Protein AF-A0AA43JNZ7-F1 (afdb_monomer_lite)

Radius of gyration: 17.38 Å; chains: 1; bounding box: 39×37×45 Å

Foldseek 3Di:
DDDLVLQLLLLLLVLLLVCLVPVPAEDCDLDPVVCVNHHHSCSVCSHPPRDDDDFQDFDPDPQGFGNHDDDPVCVVPDDSRPHHPVCVVVVVVVDDPDDDDDDDDSVVSNVSSVVSVHDSPQDQDSRRDRD

Structure (mmCIF, N/CA/C/O backbone):
data_AF-A0AA43JNZ7-F1
#
_entry.id   AF-A0AA43JNZ7-F1
#
loop_
_atom_site.group_PDB
_atom_site.id
_atom_site.type_symbol
_atom_site.label_atom_id
_atom_site.label_alt_id
_atom_site.label_comp_id
_atom_site.label_asym_id
_atom_site.label_entity_id
_atom_site.label_seq_id
_atom_site.pdbx_PDB_ins_code
_atom_site.Cartn_x
_atom_site.Cartn_y
_atom_site.Cartn_z
_atom_site.occupancy
_atom_site.B_iso_or_equiv
_atom_site.auth_seq_id
_atom_site.auth_comp_id
_atom_site.auth_asym_id
_atom_site.auth_atom_id
_atom_site.pdbx_PDB_model_num
ATOM 1 N N . ASP A 1 1 ? 0.856 24.163 1.102 1.00 68.31 1 ASP A N 1
ATOM 2 C CA . ASP A 1 1 ? 1.199 22.883 1.750 1.00 68.31 1 ASP A CA 1
ATOM 3 C C . ASP A 1 1 ? 0.027 22.392 2.571 1.00 68.31 1 ASP A C 1
ATOM 5 O O . ASP A 1 1 ? -0.574 23.195 3.273 1.00 68.31 1 ASP A O 1
ATOM 9 N N . VAL A 1 2 ? -0.331 21.114 2.432 1.00 72.69 2 VAL A N 1
ATOM 10 C CA . VAL A 1 2 ? -1.389 20.481 3.234 1.00 72.69 2 VAL A CA 1
ATOM 11 C C . VAL A 1 2 ? -0.766 20.012 4.557 1.00 72.69 2 VAL A C 1
ATOM 13 O O . VAL A 1 2 ? 0.246 19.307 4.514 1.00 72.69 2 VAL A O 1
ATOM 16 N N . PRO A 1 3 ? -1.306 20.390 5.728 1.00 83.06 3 PRO A N 1
ATOM 17 C CA . PRO A 1 3 ? -0.819 19.915 7.020 1.00 83.06 3 PRO A CA 1
ATOM 18 C C . PRO A 1 3 ? -0.860 18.387 7.142 1.00 83.06 3 PRO A C 1
ATOM 20 O O . PRO A 1 3 ? -1.819 17.741 6.727 1.00 83.06 3 PRO A O 1
ATOM 23 N N . TRP A 1 4 ? 0.137 17.796 7.809 1.00 82.38 4 TRP A 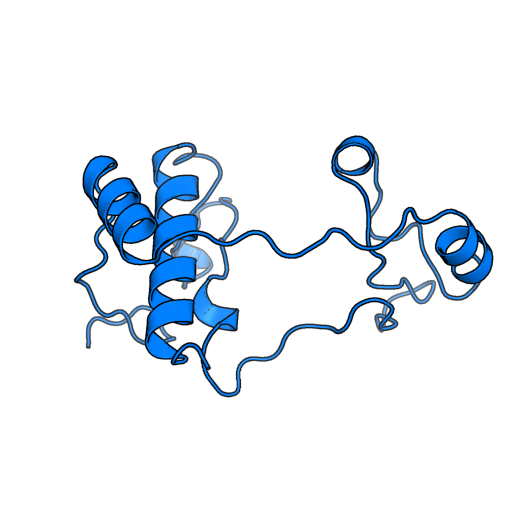N 1
ATOM 24 C CA . TRP A 1 4 ? 0.185 16.349 8.081 1.00 82.38 4 TRP A CA 1
ATOM 25 C C . TRP A 1 4 ? -1.074 15.807 8.767 1.00 82.38 4 TRP A C 1
ATOM 27 O O . TRP A 1 4 ? -1.450 14.659 8.554 1.00 82.38 4 TRP A O 1
ATOM 37 N N . GLN A 1 5 ? -1.720 16.632 9.590 1.00 78.94 5 GLN A N 1
ATOM 38 C CA . GLN A 1 5 ? -2.962 16.283 10.276 1.00 78.94 5 GLN A CA 1
ATOM 39 C C . GLN A 1 5 ? -4.100 16.027 9.283 1.00 78.94 5 GLN A C 1
ATOM 41 O O . GLN A 1 5 ? -4.786 15.020 9.409 1.00 78.94 5 GLN A O 1
ATOM 46 N N . GLU A 1 6 ? -4.250 16.875 8.264 1.00 79.38 6 GLU A N 1
ATOM 47 C CA . GLU A 1 6 ? -5.281 16.710 7.233 1.00 79.38 6 GLU A CA 1
ATOM 48 C C . GLU A 1 6 ? -5.035 15.447 6.397 1.00 79.38 6 GLU A C 1
ATOM 50 O O . GLU A 1 6 ? -5.966 14.692 6.121 1.00 79.38 6 GLU A O 1
ATOM 55 N N . VAL A 1 7 ? -3.772 15.150 6.064 1.00 83.69 7 VAL A N 1
ATOM 56 C CA . VAL A 1 7 ? -3.410 13.921 5.335 1.00 83.69 7 VAL A CA 1
ATOM 57 C C . VAL A 1 7 ? -3.703 12.670 6.171 1.00 83.69 7 VAL A C 1
ATOM 59 O O . VAL A 1 7 ? -4.246 11.694 5.653 1.00 83.69 7 VAL A O 1
ATOM 62 N N . ALA A 1 8 ? -3.374 12.690 7.465 1.00 81.62 8 ALA A N 1
ATOM 63 C CA . ALA A 1 8 ? -3.637 11.570 8.365 1.00 81.62 8 ALA A CA 1
ATOM 64 C C . ALA A 1 8 ? -5.144 11.308 8.531 1.00 81.62 8 ALA A C 1
ATOM 66 O O . ALA A 1 8 ? -5.569 10.157 8.429 1.00 81.62 8 ALA A O 1
ATOM 67 N N . ILE A 1 9 ? -5.949 12.364 8.708 1.00 78.62 9 ILE A N 1
ATOM 68 C CA . ILE A 1 9 ? -7.413 12.259 8.810 1.00 78.62 9 ILE A CA 1
ATOM 69 C C . ILE A 1 9 ? -8.009 11.712 7.509 1.00 78.62 9 ILE A C 1
ATOM 71 O O . ILE A 1 9 ? -8.829 10.791 7.546 1.00 78.62 9 ILE A O 1
ATOM 75 N N . ALA A 1 10 ? -7.566 12.211 6.352 1.00 81.88 10 ALA A N 1
ATOM 76 C CA . ALA A 1 10 ? -8.025 11.711 5.059 1.00 81.88 10 ALA A CA 1
ATOM 77 C C . ALA A 1 10 ? -7.688 10.220 4.875 1.00 81.88 10 ALA A C 1
ATOM 79 O O . ALA A 1 10 ? -8.548 9.430 4.484 1.00 81.88 10 ALA A O 1
ATOM 80 N N . ALA A 1 11 ? -6.466 9.802 5.216 1.00 86.44 11 ALA A N 1
ATOM 81 C CA . ALA A 1 11 ? -6.055 8.403 5.131 1.00 86.44 11 ALA A CA 1
ATOM 82 C C . ALA A 1 11 ? -6.861 7.489 6.069 1.00 86.44 11 ALA A C 1
ATOM 84 O O . ALA A 1 11 ? -7.269 6.399 5.661 1.00 86.44 11 ALA A O 1
ATOM 85 N N . GLN A 1 12 ? -7.118 7.930 7.305 1.00 83.75 12 GLN A N 1
ATOM 86 C CA . GLN A 1 12 ? -7.949 7.200 8.264 1.00 83.75 12 GLN A CA 1
ATOM 87 C C . GLN A 1 12 ? -9.402 7.089 7.775 1.00 83.75 12 GLN A C 1
ATOM 89 O O . GLN A 1 12 ? -9.995 6.014 7.861 1.00 83.75 12 GLN A O 1
ATOM 94 N N . SER A 1 13 ? -9.941 8.160 7.184 1.00 84.00 13 SER A N 1
ATOM 95 C CA . SER A 1 13 ? -11.287 8.196 6.596 1.00 84.00 13 SER A CA 1
ATOM 96 C C . SER A 1 13 ? -11.436 7.205 5.443 1.00 84.00 13 SER A C 1
ATOM 98 O O . SER A 1 13 ? -12.370 6.403 5.430 1.00 84.00 13 SER A O 1
ATOM 100 N N . ILE A 1 14 ? -10.472 7.188 4.516 1.00 86.62 14 ILE A N 1
ATOM 101 C CA . ILE A 1 14 ? -10.437 6.230 3.402 1.00 86.62 14 ILE A CA 1
ATOM 102 C C . ILE A 1 14 ? -10.343 4.794 3.929 1.00 86.62 14 ILE A C 1
ATOM 104 O O . ILE A 1 14 ? -11.069 3.917 3.463 1.00 86.62 14 ILE A O 1
ATOM 108 N N . ALA A 1 15 ? -9.488 4.538 4.922 1.00 88.62 15 ALA A N 1
ATOM 109 C CA . ALA A 1 15 ? -9.362 3.209 5.509 1.00 88.62 15 ALA A CA 1
ATOM 110 C C . ALA A 1 15 ? -10.664 2.744 6.171 1.00 88.62 15 ALA A C 1
ATOM 112 O O . ALA A 1 15 ? -11.081 1.605 5.966 1.00 88.62 15 ALA A O 1
ATOM 113 N N . GLY A 1 16 ? -11.337 3.628 6.908 1.00 85.50 16 GLY A N 1
ATOM 114 C CA . GLY A 1 16 ? -12.643 3.341 7.483 1.00 85.50 16 GLY A CA 1
ATOM 115 C C . GLY A 1 16 ? -13.698 3.029 6.422 1.00 85.50 16 GLY A C 1
ATOM 116 O O . GLY A 1 16 ? -14.410 2.037 6.556 1.00 85.50 16 GLY A O 1
ATOM 117 N N . LEU A 1 17 ? -13.761 3.813 5.342 1.00 86.94 17 LEU A N 1
ATOM 118 C CA . LEU A 1 17 ? -14.671 3.573 4.215 1.00 86.94 17 LEU A CA 1
ATOM 119 C C . LEU A 1 17 ? -14.458 2.190 3.588 1.00 86.94 17 LEU A C 1
ATOM 121 O O . LEU A 1 17 ? -15.422 1.465 3.341 1.00 86.94 17 LEU A O 1
ATOM 125 N N . VAL A 1 18 ? -13.198 1.791 3.386 1.00 90.25 18 VAL A N 1
ATOM 126 C CA . VAL A 1 18 ? -12.851 0.456 2.874 1.00 90.25 18 VAL A CA 1
ATOM 127 C C . VAL A 1 18 ? -13.346 -0.644 3.816 1.00 90.25 18 VAL A C 1
ATOM 129 O O . VAL A 1 18 ? -13.892 -1.642 3.342 1.00 90.25 18 VAL A O 1
ATOM 132 N N . VAL A 1 19 ? -13.192 -0.463 5.133 1.00 89.88 19 VAL A N 1
ATOM 133 C CA . VAL A 1 19 ? -13.651 -1.424 6.151 1.00 89.88 19 VAL A CA 1
ATOM 134 C C . VAL A 1 19 ? -15.171 -1.493 6.224 1.00 89.88 19 VAL A C 1
ATOM 136 O O . VAL A 1 19 ? -15.710 -2.593 6.271 1.00 89.88 19 VAL A O 1
ATOM 139 N N . ALA A 1 20 ? -15.868 -0.358 6.190 1.00 86.38 20 ALA A N 1
ATOM 140 C CA . ALA A 1 20 ? -17.328 -0.325 6.220 1.00 86.38 20 ALA A CA 1
ATOM 141 C C . ALA A 1 20 ? -17.937 -1.010 4.986 1.00 86.38 20 ALA A C 1
ATOM 143 O O . ALA A 1 20 ? -18.914 -1.745 5.105 1.00 86.38 20 ALA A O 1
ATOM 144 N N . ALA A 1 21 ? -17.323 -0.827 3.814 1.00 89.38 21 ALA A N 1
ATOM 145 C CA . ALA A 1 21 ? -17.744 -1.493 2.584 1.00 89.38 21 ALA A CA 1
ATOM 146 C C . ALA A 1 21 ? -17.364 -2.987 2.536 1.00 89.38 21 ALA A C 1
ATOM 148 O O . ALA A 1 21 ? -17.997 -3.748 1.809 1.00 89.38 21 ALA A O 1
ATOM 149 N N . ASN A 1 22 ? -16.336 -3.418 3.280 1.00 93.31 22 ASN A N 1
ATOM 150 C CA . ASN A 1 22 ? -15.786 -4.779 3.217 1.00 93.31 22 ASN A CA 1
ATOM 151 C C . ASN A 1 22 ? -15.408 -5.336 4.612 1.00 93.31 22 ASN A C 1
ATOM 153 O O . ASN A 1 22 ? -14.244 -5.696 4.834 1.00 93.31 22 ASN A O 1
ATOM 157 N N . PRO A 1 23 ? -16.353 -5.440 5.566 1.00 90.44 23 PRO A N 1
ATOM 158 C CA . PRO A 1 23 ? -16.044 -5.716 6.977 1.00 90.44 23 PRO A CA 1
ATOM 159 C C . PRO A 1 23 ? -15.441 -7.107 7.235 1.00 90.44 23 PRO A C 1
ATOM 161 O O . PRO A 1 23 ? -14.707 -7.294 8.214 1.00 90.44 23 PRO A O 1
ATOM 164 N N . ASP A 1 24 ? -15.712 -8.063 6.341 1.00 95.56 24 ASP A N 1
ATOM 165 C CA . ASP A 1 24 ? -15.192 -9.434 6.394 1.00 95.56 24 ASP A CA 1
ATOM 166 C C . ASP A 1 24 ? -13.807 -9.583 5.743 1.00 95.56 24 ASP A C 1
ATOM 168 O O . ASP A 1 24 ? -13.123 -10.580 5.972 1.00 95.56 24 ASP A O 1
ATOM 172 N N . LEU A 1 25 ? -13.362 -8.591 4.960 1.00 96.94 25 LEU A N 1
ATOM 173 C CA . LEU A 1 25 ? -12.086 -8.626 4.233 1.00 96.94 25 LEU A CA 1
ATOM 174 C C . LEU A 1 25 ? -11.053 -7.653 4.800 1.00 96.94 25 LEU A C 1
ATOM 176 O O . LEU A 1 25 ? -9.860 -7.959 4.779 1.00 96.94 25 LEU A O 1
ATOM 180 N N . ALA A 1 26 ? -11.483 -6.502 5.318 1.00 95.19 26 ALA A N 1
ATOM 181 C CA . ALA A 1 26 ? -10.609 -5.412 5.734 1.00 95.19 26 ALA A CA 1
ATOM 182 C C . ALA A 1 26 ? -10.811 -5.018 7.205 1.00 95.19 26 ALA A C 1
ATOM 184 O O . ALA A 1 26 ? -11.854 -5.251 7.812 1.00 95.19 26 ALA A O 1
ATOM 185 N N . THR A 1 27 ? -9.787 -4.413 7.805 1.00 91.88 27 THR A N 1
ATOM 186 C CA . THR A 1 27 ? -9.844 -3.892 9.174 1.00 91.88 27 THR A CA 1
ATOM 187 C C . THR A 1 27 ? -8.870 -2.733 9.394 1.00 91.88 27 THR A C 1
ATOM 189 O O . THR A 1 27 ? -7.820 -2.663 8.757 1.00 91.88 27 THR A O 1
ATOM 192 N N . THR A 1 28 ? -9.188 -1.850 10.340 1.00 88.81 28 THR A N 1
ATOM 193 C CA . THR A 1 28 ? -8.271 -0.845 10.905 1.00 88.81 28 THR A CA 1
ATOM 194 C C . THR A 1 28 ? -7.642 -1.307 12.229 1.00 88.81 28 THR A C 1
ATOM 196 O O . THR A 1 28 ? -6.884 -0.561 12.842 1.00 88.81 28 THR A O 1
ATOM 199 N N . GLU A 1 29 ? -7.895 -2.552 12.659 1.00 87.38 29 GLU A N 1
ATOM 200 C CA . GLU A 1 29 ? -7.332 -3.131 13.883 1.00 87.38 29 GLU A CA 1
ATOM 201 C C . GLU A 1 29 ? -5.802 -3.226 13.822 1.00 87.38 29 GLU A C 1
ATOM 203 O O . GLU A 1 29 ? -5.213 -4.054 13.107 1.00 87.38 29 GLU A O 1
ATOM 208 N N . PHE A 1 30 ? -5.143 -2.416 14.650 1.00 83.75 30 PHE A N 1
ATOM 209 C CA . PHE A 1 30 ? -3.689 -2.385 14.724 1.00 83.75 30 PHE A CA 1
ATOM 210 C C . PHE A 1 30 ? -3.111 -3.727 15.196 1.00 83.75 30 PHE A C 1
ATOM 212 O O . PHE A 1 30 ? -2.142 -4.234 14.623 1.00 83.75 30 PHE A O 1
ATOM 219 N N . LEU A 1 31 ? -3.714 -4.360 16.206 1.00 84.31 31 LEU A N 1
ATOM 220 C CA . LEU A 1 31 ? -3.200 -5.605 16.774 1.00 84.31 31 LEU A CA 1
ATOM 221 C C . LEU A 1 31 ? -3.482 -6.795 15.852 1.00 84.31 31 LEU A C 1
ATOM 223 O O . LEU A 1 31 ? -4.631 -7.178 15.652 1.00 84.31 31 LEU A O 1
ATOM 227 N N . LYS A 1 32 ? -2.426 -7.469 15.367 1.00 89.69 32 LYS A N 1
ATOM 228 C CA . LYS A 1 32 ? -2.543 -8.634 14.464 1.00 89.69 32 LYS A CA 1
ATOM 229 C C . LYS A 1 32 ? -3.504 -9.713 14.985 1.00 89.69 32 LYS A C 1
ATOM 231 O O . LYS A 1 32 ? -4.259 -10.272 14.195 1.00 89.69 32 LYS A O 1
ATOM 236 N N . LYS A 1 33 ? -3.523 -9.961 16.303 1.00 92.62 33 LYS A N 1
ATOM 237 C CA . LYS A 1 33 ? -4.435 -10.926 16.949 1.00 92.62 33 LYS A CA 1
ATOM 238 C C . LYS A 1 33 ? -5.924 -10.581 16.777 1.00 92.62 33 LYS A C 1
ATOM 240 O O . LYS A 1 33 ? -6.742 -11.488 16.701 1.00 92.62 33 LYS A O 1
ATOM 245 N N . ASN A 1 34 ? -6.268 -9.297 16.658 1.00 88.62 34 ASN A N 1
ATOM 246 C CA . ASN A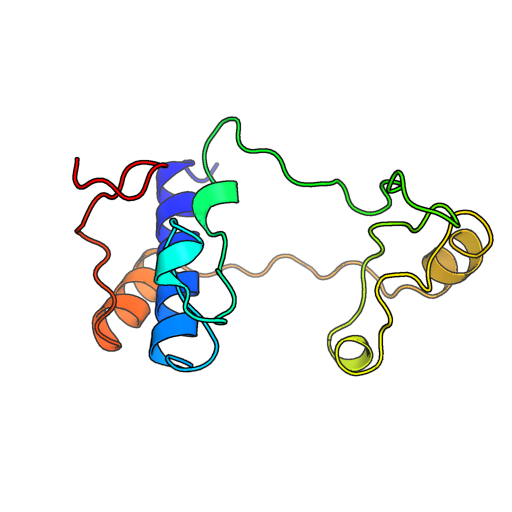 1 34 ? -7.647 -8.823 16.509 1.00 88.62 34 ASN A CA 1
ATOM 247 C C . ASN A 1 34 ? -8.107 -8.786 15.043 1.00 88.62 34 ASN A C 1
ATOM 249 O O . ASN A 1 34 ? -9.300 -8.667 14.769 1.00 88.62 34 ASN A O 1
ATOM 253 N N . ARG A 1 35 ? -7.181 -8.920 14.083 1.00 93.25 35 ARG A N 1
ATOM 254 C CA . ARG A 1 35 ? -7.503 -8.838 12.650 1.00 93.25 35 ARG A CA 1
ATOM 255 C C . ARG A 1 35 ? -8.305 -10.038 12.157 1.00 93.25 35 ARG A C 1
ATOM 257 O O . ARG A 1 35 ? -9.083 -9.888 11.223 1.00 93.25 35 ARG A O 1
ATOM 264 N N . LYS A 1 36 ? -8.140 -11.206 12.795 1.00 94.38 36 LYS A N 1
ATOM 265 C CA . LYS A 1 36 ? -8.881 -12.446 12.487 1.00 94.38 36 LYS A CA 1
ATOM 266 C C 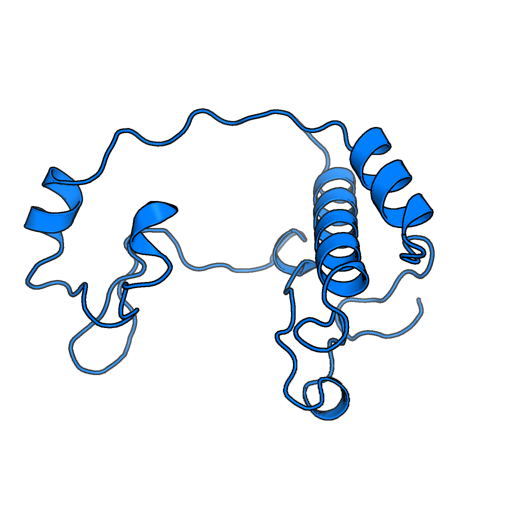. LYS A 1 36 ? -8.833 -12.828 10.995 1.00 94.38 36 LYS A C 1
ATOM 268 O O . LYS A 1 36 ? -9.837 -13.212 10.418 1.00 94.38 36 LYS A O 1
ATOM 273 N N . GLY A 1 37 ? -7.664 -12.684 10.367 1.00 95.56 37 GLY A N 1
ATOM 274 C CA . GLY A 1 37 ? -7.458 -13.000 8.945 1.00 95.56 37 GLY A CA 1
ATOM 275 C C . GLY A 1 37 ? -7.765 -11.861 7.966 1.00 95.56 37 GLY A C 1
ATOM 276 O O . GLY A 1 37 ? -7.402 -11.973 6.801 1.00 95.56 37 GLY A O 1
ATOM 277 N N . ARG A 1 38 ? -8.346 -10.748 8.429 1.00 96.56 38 ARG A N 1
ATOM 278 C CA . ARG A 1 38 ? -8.631 -9.570 7.596 1.00 96.56 38 ARG A CA 1
ATOM 279 C C . ARG A 1 38 ? -7.373 -8.772 7.259 1.00 96.56 38 ARG A C 1
ATOM 281 O O . ARG A 1 38 ? -6.415 -8.720 8.040 1.00 96.56 38 ARG A O 1
ATOM 288 N N . VAL A 1 39 ? -7.408 -8.099 6.114 1.00 96.62 39 VAL A N 1
ATOM 289 C CA . VAL A 1 39 ? -6.365 -7.191 5.633 1.00 96.62 39 VAL A CA 1
ATOM 290 C C . VAL A 1 39 ? -6.380 -5.913 6.465 1.00 96.62 39 VAL A C 1
ATOM 292 O O . VAL A 1 39 ? -7.392 -5.224 6.552 1.00 96.62 39 VAL A O 1
ATOM 295 N N . PHE A 1 40 ? -5.246 -5.583 7.081 1.00 94.44 40 PHE A N 1
ATOM 296 C CA . PHE A 1 40 ? -5.087 -4.303 7.765 1.00 94.44 40 PHE A CA 1
ATOM 297 C C . PHE A 1 40 ? -4.817 -3.197 6.748 1.00 94.44 40 PHE A C 1
ATOM 299 O O . PHE A 1 40 ? -3.801 -3.242 6.052 1.00 94.44 40 PHE A O 1
ATOM 306 N N . VAL A 1 41 ? -5.702 -2.205 6.689 1.00 93.75 41 VAL A N 1
ATOM 307 C CA . VAL A 1 41 ? -5.490 -0.997 5.888 1.00 93.75 41 VAL A CA 1
ATOM 308 C C . VAL A 1 41 ? -4.617 -0.041 6.703 1.00 93.75 41 VAL A C 1
ATOM 310 O O . VAL A 1 41 ? -5.105 0.657 7.589 1.00 93.75 41 VAL A O 1
ATOM 313 N N . ASP A 1 42 ? -3.305 -0.059 6.446 1.00 92.19 42 ASP A N 1
ATOM 314 C CA . ASP A 1 42 ? -2.292 0.672 7.225 1.00 92.19 42 ASP A CA 1
ATOM 315 C C . ASP A 1 42 ? -2.287 2.181 6.908 1.00 92.19 42 ASP A C 1
ATOM 317 O O . ASP A 1 42 ? -1.398 2.705 6.233 1.00 92.19 42 ASP A O 1
ATOM 321 N N . TRP A 1 43 ? -3.303 2.892 7.401 1.00 88.81 43 TRP A N 1
ATOM 322 C CA . TRP A 1 43 ? -3.463 4.344 7.241 1.00 88.81 43 TRP A CA 1
ATOM 323 C C . TRP A 1 43 ? -2.379 5.161 7.959 1.00 88.81 43 TRP A C 1
ATOM 325 O O . TRP A 1 43 ? -2.118 6.312 7.601 1.00 88.81 43 TRP A O 1
ATOM 335 N N . MET A 1 44 ? -1.682 4.554 8.922 1.00 86.75 44 MET A N 1
ATOM 336 C CA . MET A 1 44 ? -0.719 5.223 9.796 1.00 86.75 44 MET A CA 1
ATOM 337 C C . MET A 1 44 ? 0.598 5.603 9.103 1.00 86.75 44 MET A C 1
ATOM 339 O O . MET A 1 44 ? 1.428 6.310 9.678 1.00 86.75 44 MET A O 1
ATOM 343 N N . ARG A 1 45 ? 0.801 5.173 7.852 1.00 90.19 45 ARG A N 1
ATOM 344 C CA . ARG A 1 45 ? 1.949 5.582 7.021 1.00 90.19 45 ARG A CA 1
ATOM 345 C C . ARG A 1 45 ? 1.948 7.068 6.670 1.00 90.19 45 ARG A C 1
ATOM 347 O O . ARG A 1 45 ? 2.965 7.578 6.216 1.00 90.19 45 ARG A O 1
ATOM 354 N N . ASN A 1 46 ? 0.840 7.754 6.935 1.00 89.50 46 ASN A N 1
ATOM 355 C CA . ASN A 1 46 ? 0.644 9.176 6.676 1.00 89.50 46 ASN A CA 1
ATOM 356 C C . ASN A 1 46 ? 0.943 10.065 7.898 1.00 89.50 46 ASN A C 1
ATOM 358 O O . ASN A 1 46 ? 0.542 11.224 7.927 1.00 89.50 46 ASN A O 1
ATOM 362 N N . HIS A 1 47 ? 1.645 9.542 8.910 1.00 84.38 47 HIS A N 1
ATOM 363 C CA . HIS A 1 47 ? 2.160 10.335 10.028 1.00 84.38 47 HIS A CA 1
ATOM 364 C C . HIS A 1 47 ? 3.629 10.741 9.825 1.00 84.38 47 HIS A C 1
ATOM 366 O O . HIS A 1 47 ? 4.402 9.991 9.218 1.00 84.38 47 HIS A O 1
ATOM 372 N N . PRO A 1 48 ? 4.066 11.873 10.409 1.00 83.62 48 PRO A N 1
ATOM 373 C CA . PRO A 1 48 ? 5.472 12.261 10.415 1.00 83.62 48 PRO A CA 1
ATOM 374 C C . PRO A 1 48 ? 6.383 11.149 10.955 1.00 83.62 48 PRO A C 1
ATOM 376 O O . PRO A 1 48 ? 6.123 10.570 12.011 1.00 83.62 48 PRO A O 1
ATOM 379 N N . GLY A 1 49 ? 7.468 10.859 10.235 1.00 87.38 49 GLY A N 1
ATOM 380 C CA . GLY A 1 49 ? 8.456 9.844 10.621 1.00 87.38 49 GLY A CA 1
ATOM 381 C C . GLY A 1 49 ? 8.058 8.395 10.316 1.00 87.38 49 GLY A C 1
ATOM 382 O O . GLY A 1 49 ? 8.844 7.487 10.592 1.00 87.38 49 GLY A O 1
ATOM 383 N N . ALA A 1 50 ? 6.880 8.150 9.735 1.00 89.75 50 ALA A N 1
ATOM 384 C CA . ALA A 1 50 ? 6.537 6.836 9.209 1.00 89.75 50 ALA A CA 1
ATOM 385 C C . ALA A 1 50 ? 7.371 6.504 7.958 1.00 89.75 50 ALA A C 1
ATOM 387 O O . ALA A 1 50 ? 7.745 7.384 7.184 1.00 89.75 50 ALA A O 1
ATOM 388 N N . SER A 1 51 ? 7.659 5.216 7.752 1.00 92.56 51 SER A N 1
ATOM 389 C CA . SER A 1 51 ? 8.393 4.735 6.579 1.00 92.56 51 SER A CA 1
ATOM 390 C C . SER A 1 51 ? 7.492 3.949 5.632 1.00 92.56 51 SER A C 1
ATOM 392 O O . SER A 1 51 ? 6.650 3.151 6.054 1.00 92.56 51 SER A O 1
ATOM 394 N N . VAL A 1 52 ? 7.717 4.144 4.337 1.00 94.25 52 VAL A N 1
ATOM 395 C CA . VAL A 1 52 ? 7.189 3.336 3.237 1.00 94.25 52 VAL A CA 1
ATOM 396 C C . VAL A 1 52 ? 8.337 3.069 2.271 1.00 94.25 52 VAL A C 1
ATOM 398 O O . VAL A 1 52 ? 9.301 3.833 2.212 1.00 94.25 52 VAL A O 1
ATOM 401 N N . VAL A 1 53 ? 8.280 1.956 1.549 1.00 95.25 53 VAL A N 1
ATOM 402 C CA . VAL A 1 53 ? 9.287 1.683 0.525 1.00 95.25 53 VAL A CA 1
ATOM 403 C C . VAL A 1 53 ? 9.128 2.629 -0.659 1.00 95.25 53 VAL A C 1
ATOM 405 O O . VAL A 1 53 ? 8.013 2.975 -1.039 1.00 95.25 53 VAL A O 1
ATOM 408 N N . SER A 1 54 ? 10.249 3.024 -1.260 1.00 96.31 54 SER A N 1
ATOM 409 C CA . SER A 1 54 ? 10.224 3.798 -2.501 1.00 96.31 54 SER A CA 1
ATOM 410 C C . SER A 1 54 ? 9.749 2.921 -3.664 1.00 96.31 54 SER A C 1
ATOM 412 O O . SER A 1 54 ? 10.143 1.745 -3.725 1.00 96.31 54 SER A O 1
ATOM 414 N N . PRO A 1 55 ? 9.003 3.476 -4.638 1.00 95.25 55 PRO A N 1
ATOM 415 C CA . PRO A 1 55 ? 8.890 2.872 -5.958 1.00 95.25 55 PRO A CA 1
ATOM 416 C C . PRO A 1 55 ? 10.276 2.500 -6.490 1.00 95.25 55 PRO A C 1
ATOM 418 O O . PRO A 1 55 ? 11.253 3.217 -6.257 1.00 95.25 55 PRO A O 1
ATOM 421 N N . PHE A 1 56 ? 10.354 1.351 -7.154 1.00 96.19 56 PHE A N 1
ATOM 422 C CA . PHE A 1 56 ? 11.574 0.767 -7.715 1.00 96.19 56 PHE A CA 1
ATOM 423 C C . PHE A 1 56 ? 12.661 0.363 -6.703 1.00 96.19 56 PHE A C 1
ATOM 425 O O . PHE A 1 56 ? 13.757 -0.027 -7.100 1.00 96.19 56 PHE A O 1
ATOM 432 N N . SER A 1 57 ? 12.377 0.382 -5.396 1.00 97.56 57 SER A N 1
ATOM 433 C CA . SER A 1 57 ? 13.311 -0.167 -4.405 1.00 97.56 57 SER A CA 1
ATOM 434 C C . SER A 1 57 ? 13.397 -1.695 -4.478 1.00 97.56 57 SER A C 1
ATOM 436 O O . SER A 1 57 ? 12.381 -2.392 -4.570 1.00 97.56 57 SER A O 1
ATOM 438 N N . ILE A 1 58 ? 14.623 -2.217 -4.396 1.00 97.75 58 ILE A N 1
ATOM 439 C CA . ILE A 1 58 ? 14.906 -3.656 -4.326 1.00 97.75 58 ILE A CA 1
ATOM 440 C C . ILE A 1 58 ? 14.529 -4.178 -2.937 1.00 97.75 58 ILE A C 1
ATOM 442 O O . ILE A 1 58 ? 14.770 -3.527 -1.917 1.00 97.75 58 ILE A O 1
ATOM 446 N N . ARG A 1 59 ? 13.947 -5.375 -2.882 1.00 97.31 59 ARG A N 1
ATOM 447 C CA . ARG A 1 59 ? 13.571 -6.054 -1.642 1.00 97.31 59 ARG A CA 1
ATOM 448 C C . ARG A 1 59 ? 14.600 -7.139 -1.309 1.00 97.31 59 ARG A C 1
ATOM 450 O O . ARG A 1 59 ? 14.966 -7.906 -2.197 1.00 97.31 59 ARG A O 1
ATOM 457 N N . PRO A 1 60 ? 15.031 -7.263 -0.040 1.00 95.69 60 PRO A N 1
ATOM 458 C CA . PRO A 1 60 ? 16.006 -8.269 0.380 1.00 95.69 60 PRO A CA 1
ATOM 459 C C . PRO A 1 60 ? 15.338 -9.648 0.513 1.00 95.69 60 PRO A C 1
ATOM 461 O O . PRO A 1 60 ? 15.140 -10.165 1.610 1.00 95.69 60 PRO A O 1
ATOM 464 N N . ARG A 1 61 ? 14.923 -10.216 -0.619 1.00 94.94 61 ARG A N 1
ATOM 465 C CA . ARG A 1 61 ? 14.316 -11.545 -0.756 1.00 94.94 61 ARG A CA 1
ATOM 466 C C . ARG A 1 61 ? 15.049 -12.318 -1.862 1.00 94.94 61 ARG A C 1
ATOM 468 O O . ARG A 1 61 ? 15.722 -11.679 -2.679 1.00 94.94 61 ARG A O 1
ATOM 475 N N . PRO A 1 62 ? 14.948 -13.662 -1.907 1.00 94.88 62 PRO A N 1
ATOM 476 C CA . PRO A 1 62 ? 15.431 -14.439 -3.048 1.00 94.88 62 PRO A CA 1
ATOM 477 C C . PRO A 1 62 ? 14.935 -13.832 -4.362 1.00 94.88 62 PRO A C 1
ATOM 479 O O . PRO A 1 62 ? 13.847 -13.272 -4.370 1.00 94.88 62 PRO A O 1
ATOM 482 N N . THR A 1 63 ? 15.757 -13.911 -5.413 1.00 94.69 63 THR A N 1
ATOM 483 C CA . THR A 1 63 ? 15.551 -13.293 -6.745 1.00 94.69 63 THR A CA 1
ATOM 484 C C . THR A 1 63 ? 15.574 -11.758 -6.805 1.00 94.69 63 THR A C 1
ATOM 486 O O . THR A 1 63 ? 15.509 -11.203 -7.898 1.00 94.69 63 THR A O 1
ATOM 489 N N . ALA A 1 64 ? 15.771 -11.066 -5.674 1.00 97.00 64 ALA A N 1
ATOM 490 C CA . ALA A 1 64 ? 15.843 -9.603 -5.589 1.00 97.00 64 ALA A CA 1
ATOM 491 C C . ALA A 1 64 ? 14.648 -8.883 -6.266 1.00 97.00 64 ALA A C 1
ATOM 493 O O . ALA A 1 64 ? 14.850 -8.078 -7.186 1.00 97.00 64 ALA A O 1
ATOM 494 N N . PRO A 1 65 ? 13.400 -9.153 -5.825 1.00 97.88 65 PRO A N 1
ATOM 495 C CA . PRO A 1 65 ? 12.216 -8.517 -6.385 1.00 97.88 65 PRO A CA 1
ATOM 496 C C . PRO A 1 65 ? 12.186 -7.016 -6.083 1.00 97.88 65 PRO A C 1
ATOM 498 O O . PRO A 1 65 ? 12.794 -6.541 -5.119 1.00 97.88 65 PRO A O 1
ATOM 501 N N . VAL A 1 66 ? 11.454 -6.263 -6.895 1.00 98.12 66 VAL A N 1
ATOM 502 C CA . VAL A 1 66 ? 11.432 -4.797 -6.907 1.00 98.12 66 VAL A CA 1
ATOM 503 C C . VAL A 1 66 ? 10.021 -4.285 -6.612 1.00 98.12 66 VAL A C 1
ATOM 505 O O . VAL A 1 66 ? 9.033 -4.849 -7.070 1.00 98.12 66 VAL A O 1
ATOM 508 N N . SER A 1 67 ? 9.914 -3.196 -5.841 1.00 97.31 67 SER A N 1
ATOM 509 C CA . SER A 1 67 ? 8.650 -2.496 -5.566 1.00 97.31 67 SER A CA 1
ATOM 510 C C . SER A 1 67 ? 8.152 -1.744 -6.806 1.00 97.31 67 SER A C 1
ATOM 512 O O . SER A 1 67 ? 8.266 -0.520 -6.897 1.00 97.31 67 SER A O 1
ATOM 514 N N . THR A 1 68 ? 7.649 -2.486 -7.783 1.00 96.62 68 THR A N 1
ATOM 515 C CA . THR A 1 68 ? 7.365 -1.988 -9.129 1.00 96.62 68 THR A CA 1
ATOM 516 C C . THR A 1 68 ? 5.929 -1.467 -9.252 1.00 96.62 68 THR A C 1
ATOM 518 O O . THR A 1 68 ? 4.999 -2.198 -8.914 1.00 96.62 68 THR A O 1
ATOM 521 N N . PRO A 1 69 ? 5.715 -0.233 -9.748 1.00 95.62 69 PRO A N 1
ATOM 522 C CA . PRO A 1 69 ? 4.384 0.275 -10.069 1.00 95.62 69 PRO A CA 1
ATOM 523 C C . PRO A 1 69 ? 3.641 -0.609 -11.078 1.00 95.62 69 PRO A C 1
ATOM 525 O O . PRO A 1 69 ? 4.239 -1.149 -12.015 1.00 95.62 69 PRO A O 1
ATOM 528 N N . ILE A 1 70 ? 2.326 -0.714 -10.902 1.00 95.38 70 ILE A N 1
ATOM 529 C CA . ILE A 1 70 ? 1.410 -1.442 -11.785 1.00 95.38 70 ILE A CA 1
ATOM 530 C C . ILE A 1 70 ? 0.150 -0.623 -12.058 1.00 95.38 70 ILE A C 1
ATOM 532 O O . ILE A 1 70 ? -0.168 0.305 -11.309 1.00 95.38 70 ILE A O 1
ATOM 536 N N . THR A 1 71 ? -0.551 -0.954 -13.137 1.00 93.88 71 THR A N 1
ATOM 537 C CA . THR A 1 71 ? -1.863 -0.384 -13.455 1.00 93.88 71 THR A CA 1
ATOM 538 C C . THR A 1 71 ? -2.976 -1.113 -12.695 1.00 93.88 71 THR A C 1
ATOM 540 O O . THR A 1 71 ? -2.774 -2.191 -12.133 1.00 93.88 71 THR A O 1
ATOM 543 N N . TRP A 1 72 ? -4.179 -0.532 -12.685 1.00 92.81 72 TRP A N 1
ATOM 544 C CA . TRP A 1 72 ? -5.357 -1.184 -12.106 1.00 92.81 72 TRP A CA 1
ATOM 545 C C . TRP A 1 72 ? -5.732 -2.482 -12.830 1.00 92.81 72 TRP A C 1
ATOM 547 O O . TRP A 1 72 ? -6.093 -3.452 -12.168 1.00 92.81 72 TRP A O 1
ATOM 557 N N . ASP A 1 73 ? -5.580 -2.526 -14.156 1.00 94.25 73 ASP A N 1
ATOM 558 C CA . ASP A 1 73 ? -5.884 -3.714 -14.965 1.00 94.25 73 ASP A CA 1
ATOM 559 C C . ASP A 1 73 ? -4.918 -4.875 -14.673 1.00 94.25 73 ASP A C 1
ATOM 561 O O . ASP A 1 73 ? -5.288 -6.045 -14.750 1.00 94.25 73 ASP A O 1
ATOM 565 N N . GLU A 1 74 ? -3.678 -4.563 -14.287 1.00 95.50 74 GLU A N 1
ATOM 566 C CA . GLU A 1 74 ? -2.654 -5.554 -13.947 1.00 95.50 74 GLU A CA 1
ATOM 567 C C . GLU A 1 74 ? -2.831 -6.141 -12.538 1.00 95.50 74 GLU A C 1
ATOM 569 O O . GLU A 1 74 ? -2.309 -7.223 -12.257 1.00 95.50 74 GLU A O 1
ATOM 574 N N . LEU A 1 75 ? -3.551 -5.461 -11.639 1.00 95.44 75 LEU A N 1
ATOM 575 C CA . LEU A 1 75 ? -3.602 -5.805 -10.213 1.00 95.44 75 LEU A CA 1
ATOM 576 C C . LEU A 1 75 ? -4.056 -7.246 -9.953 1.00 95.44 75 LEU A C 1
ATOM 578 O O . LEU A 1 75 ? -3.472 -7.927 -9.115 1.00 95.44 75 LEU A O 1
ATOM 582 N N . ALA A 1 76 ? -5.069 -7.721 -10.678 1.00 95.19 76 ALA A N 1
ATOM 583 C CA . ALA A 1 76 ? -5.647 -9.049 -10.463 1.00 95.19 76 ALA A CA 1
ATOM 584 C C . ALA A 1 76 ? -4.748 -10.206 -10.936 1.00 95.19 76 ALA A C 1
ATOM 586 O O . ALA A 1 76 ? -4.947 -11.343 -10.514 1.00 95.19 76 ALA A O 1
ATOM 587 N N . ILE A 1 77 ? -3.781 -9.928 -11.815 1.00 95.31 77 ILE A N 1
ATOM 588 C CA . ILE A 1 77 ? -2.935 -10.940 -12.471 1.00 95.31 77 ILE A CA 1
ATOM 589 C C . ILE A 1 77 ? -1.455 -10.825 -12.089 1.00 95.31 77 ILE A C 1
ATOM 591 O O . ILE A 1 77 ? -0.644 -11.655 -12.492 1.00 95.31 77 ILE A O 1
ATOM 595 N N . THR A 1 78 ? -1.089 -9.791 -11.332 1.00 95.88 78 THR A N 1
ATOM 596 C CA . THR A 1 78 ? 0.298 -9.513 -10.958 1.00 95.88 78 THR A CA 1
ATOM 597 C C . THR A 1 78 ? 0.751 -10.427 -9.826 1.00 95.88 78 THR A C 1
ATOM 599 O O . THR A 1 78 ? 0.208 -10.378 -8.725 1.00 95.88 78 THR A O 1
ATOM 602 N N . ASP A 1 79 ? 1.831 -11.173 -10.057 1.00 95.50 79 ASP A N 1
ATOM 603 C CA . ASP A 1 79 ? 2.646 -11.735 -8.979 1.00 95.50 79 ASP A CA 1
ATOM 604 C C . ASP A 1 79 ? 3.591 -10.637 -8.436 1.00 95.50 79 ASP A C 1
ATOM 606 O O . ASP A 1 79 ? 4.350 -10.049 -9.220 1.00 95.50 79 ASP A O 1
ATOM 610 N N . PRO A 1 80 ? 3.566 -10.323 -7.125 1.00 93.38 80 PRO A N 1
ATOM 611 C CA . PRO A 1 80 ? 4.468 -9.349 -6.508 1.00 93.38 80 PRO A CA 1
ATOM 612 C C . PRO A 1 80 ? 5.967 -9.641 -6.687 1.00 93.38 80 PRO A C 1
ATOM 614 O O . PRO A 1 80 ? 6.778 -8.725 -6.537 1.00 93.38 80 PRO A O 1
ATOM 617 N N . ASP A 1 81 ? 6.345 -10.887 -6.980 1.00 95.56 81 ASP A N 1
ATOM 618 C CA . ASP A 1 81 ? 7.741 -11.320 -7.076 1.00 95.56 81 ASP A CA 1
ATOM 619 C C . ASP A 1 81 ? 8.246 -11.420 -8.531 1.00 95.56 81 ASP A C 1
ATOM 621 O O . ASP A 1 81 ? 9.427 -11.694 -8.754 1.00 95.56 81 ASP A O 1
ATOM 625 N N . GLN A 1 82 ? 7.398 -11.138 -9.531 1.00 95.88 82 GLN A N 1
ATOM 626 C CA . GLN A 1 82 ? 7.760 -11.280 -10.952 1.00 95.88 82 GLN A CA 1
ATOM 627 C C . GLN A 1 82 ? 8.764 -10.227 -11.451 1.00 95.88 82 GLN A C 1
ATOM 629 O O . GLN A 1 82 ? 9.528 -10.482 -12.385 1.00 95.88 82 GLN A O 1
ATOM 634 N N . TRP A 1 83 ? 8.764 -9.032 -10.851 1.00 97.38 83 TRP A N 1
ATOM 635 C CA . TRP A 1 83 ? 9.644 -7.935 -11.248 1.00 97.38 83 TRP A CA 1
ATOM 636 C C . TRP A 1 83 ? 10.898 -7.947 -10.392 1.00 97.38 83 TRP A C 1
ATOM 638 O O . TRP A 1 83 ? 10.840 -7.723 -9.186 1.00 97.38 83 TRP A O 1
ATOM 648 N N . THR A 1 84 ? 12.038 -8.175 -11.025 1.00 98.00 84 THR A N 1
ATOM 649 C CA . THR A 1 84 ? 13.345 -8.296 -10.380 1.00 98.00 84 THR A CA 1
ATOM 650 C C . THR A 1 84 ? 14.338 -7.355 -11.042 1.00 98.00 84 THR A C 1
ATOM 652 O O . THR A 1 84 ? 14.084 -6.798 -12.110 1.00 98.00 84 THR A O 1
ATOM 655 N N . VAL A 1 85 ? 15.522 -7.215 -10.451 1.00 96.38 85 VAL A N 1
ATOM 656 C CA . VAL A 1 85 ? 16.627 -6.465 -11.072 1.00 96.38 85 VAL A CA 1
ATOM 657 C C . VAL A 1 85 ? 16.974 -6.945 -12.491 1.00 96.38 85 VAL A C 1
ATOM 659 O O . VAL A 1 85 ? 17.515 -6.164 -13.267 1.00 96.38 85 VAL A O 1
ATOM 662 N N . ALA A 1 86 ? 16.648 -8.194 -12.847 1.00 97.19 86 ALA A N 1
ATOM 663 C CA . ALA A 1 86 ? 16.958 -8.775 -14.151 1.00 97.19 86 ALA A CA 1
ATOM 664 C C . ALA A 1 86 ? 16.021 -8.309 -15.280 1.00 97.19 86 ALA A C 1
ATOM 666 O O . ALA A 1 86 ? 16.454 -8.241 -16.426 1.00 97.19 86 ALA A O 1
ATOM 667 N N . ASN A 1 87 ? 14.758 -7.983 -14.978 1.00 97.50 87 ASN A N 1
ATOM 668 C CA . ASN A 1 87 ? 13.745 -7.606 -15.978 1.00 97.50 87 ASN A CA 1
ATOM 669 C C . ASN A 1 87 ? 13.152 -6.200 -15.762 1.00 97.50 87 ASN A C 1
ATOM 671 O O . ASN A 1 87 ? 12.303 -5.755 -16.534 1.00 97.50 87 ASN A O 1
ATOM 675 N N . LEU A 1 88 ? 13.616 -5.464 -14.744 1.00 97.06 88 LEU A N 1
ATOM 676 C CA . LEU A 1 88 ? 13.063 -4.153 -14.404 1.00 97.06 88 LEU A CA 1
ATOM 677 C C . LEU A 1 88 ? 13.186 -3.128 -15.539 1.00 97.06 88 LEU A C 1
ATOM 679 O O . LEU A 1 88 ? 12.287 -2.312 -15.714 1.00 97.06 88 LEU A O 1
ATOM 683 N N . ALA A 1 89 ? 14.280 -3.152 -16.305 1.00 96.75 89 ALA A N 1
ATOM 684 C CA . ALA A 1 89 ? 14.506 -2.188 -17.383 1.00 96.75 89 ALA A CA 1
ATOM 685 C C . ALA A 1 89 ? 13.434 -2.285 -18.483 1.00 96.75 89 ALA A C 1
ATOM 687 O O . ALA A 1 89 ? 12.904 -1.264 -18.919 1.00 96.75 89 ALA A O 1
ATOM 688 N N . GLU A 1 90 ? 13.072 -3.509 -18.876 1.00 97.00 90 GLU A N 1
ATOM 689 C CA . GLU A 1 90 ? 11.991 -3.766 -19.832 1.00 97.00 90 GLU A CA 1
ATOM 690 C C . GLU A 1 90 ? 10.648 -3.290 -19.274 1.00 97.00 90 GLU A C 1
ATOM 692 O O . GLU A 1 90 ? 9.898 -2.579 -19.945 1.00 97.00 90 GLU A O 1
ATOM 697 N N . ARG A 1 91 ? 10.383 -3.586 -17.997 1.00 95.81 91 ARG A N 1
ATOM 698 C CA . ARG A 1 91 ? 9.170 -3.123 -17.329 1.00 95.81 91 ARG A CA 1
ATOM 699 C C . ARG A 1 91 ? 9.065 -1.600 -17.314 1.00 95.81 91 ARG A C 1
ATOM 701 O O . ARG A 1 91 ? 8.022 -1.072 -17.685 1.00 95.81 91 ARG A O 1
ATOM 708 N N . VAL A 1 92 ? 10.123 -0.887 -16.933 1.00 95.50 92 VAL A N 1
ATOM 709 C CA . VAL A 1 92 ? 10.126 0.585 -16.907 1.00 95.50 92 VAL A CA 1
ATOM 710 C C . VAL A 1 92 ? 9.838 1.167 -18.291 1.00 95.50 92 VAL A C 1
ATOM 712 O O . VAL A 1 92 ? 9.078 2.126 -18.386 1.00 95.50 92 VAL A O 1
ATOM 715 N N . ALA A 1 93 ? 10.371 0.563 -19.356 1.00 96.06 93 ALA A N 1
ATOM 716 C CA . ALA A 1 93 ? 10.085 0.985 -20.726 1.00 96.06 93 ALA A CA 1
ATOM 717 C C . ALA A 1 93 ? 8.620 0.745 -21.147 1.00 96.06 93 ALA A C 1
ATOM 719 O O . ALA A 1 93 ? 8.109 1.467 -21.999 1.00 96.06 93 ALA A O 1
ATOM 720 N N . SER A 1 94 ? 7.945 -0.244 -20.550 1.00 94.94 94 SER A N 1
ATOM 721 C CA . SER A 1 94 ? 6.535 -0.567 -20.825 1.00 94.94 94 SER A CA 1
ATOM 722 C C . SER A 1 94 ? 5.522 0.245 -20.008 1.00 94.94 94 SER A C 1
ATOM 724 O O . SER A 1 94 ? 4.331 0.227 -20.321 1.00 94.94 94 SER A O 1
ATOM 726 N N . LEU A 1 95 ? 5.962 0.922 -18.941 1.00 94.19 95 LEU A N 1
ATOM 727 C CA . LEU A 1 95 ? 5.050 1.606 -18.028 1.00 94.19 95 LEU A CA 1
ATOM 728 C C . LEU A 1 95 ? 4.368 2.800 -18.712 1.00 94.19 95 LEU A C 1
ATOM 730 O O . LEU A 1 95 ? 5.031 3.578 -19.405 1.00 94.19 95 LEU A O 1
ATOM 734 N N . PRO A 1 96 ? 3.059 3.009 -18.475 1.00 92.81 96 PRO A N 1
ATOM 735 C CA . PRO A 1 96 ? 2.411 4.239 -18.894 1.00 92.81 96 PRO A CA 1
ATOM 736 C C . PRO A 1 96 ? 2.990 5.437 -18.132 1.00 92.81 96 PRO A C 1
ATOM 738 O O . PRO A 1 96 ? 3.638 5.302 -17.089 1.00 92.81 96 PRO A O 1
ATOM 741 N N . ALA A 1 97 ? 2.706 6.639 -18.635 1.00 90.38 97 ALA A N 1
ATOM 742 C CA . ALA A 1 97 ? 3.024 7.864 -17.916 1.00 90.38 97 ALA A CA 1
ATOM 743 C C . ALA A 1 97 ? 2.387 7.856 -16.517 1.00 90.38 97 ALA A C 1
ATOM 745 O O . ALA A 1 97 ? 1.263 7.382 -16.331 1.00 90.38 97 ALA A O 1
ATOM 746 N N . TRP A 1 98 ? 3.103 8.415 -15.539 1.00 86.75 98 TRP A N 1
ATOM 747 C CA . TRP A 1 98 ? 2.607 8.511 -14.170 1.00 86.75 98 TRP A CA 1
ATOM 748 C C . TRP A 1 98 ? 1.269 9.266 -14.131 1.00 86.75 98 TRP A C 1
ATOM 750 O O . TRP A 1 98 ? 1.138 10.300 -14.801 1.00 86.75 98 TRP A O 1
ATOM 760 N N . PRO A 1 99 ? 0.271 8.790 -13.365 1.00 85.25 99 PRO A N 1
ATOM 761 C CA . PRO A 1 99 ? -1.006 9.477 -13.272 1.00 85.25 99 PRO A CA 1
ATOM 762 C C . PRO A 1 99 ? -0.823 10.878 -12.683 1.00 85.25 99 PRO A C 1
ATOM 764 O O . PRO A 1 99 ? -0.012 11.106 -11.781 1.00 85.25 99 PRO A O 1
ATOM 767 N N . LYS A 1 100 ? -1.609 11.834 -13.183 1.00 87.75 100 LYS A N 1
ATOM 768 C CA . LYS A 1 100 ? -1.676 13.168 -12.582 1.00 87.75 100 LYS A CA 1
ATOM 769 C C . LYS A 1 100 ? -2.366 13.067 -11.215 1.00 87.75 100 LYS A C 1
ATOM 771 O O . LYS A 1 100 ? -3.365 12.353 -11.120 1.00 87.75 100 LYS A O 1
ATOM 776 N N . PRO A 1 101 ? -1.885 13.780 -10.182 1.00 82.94 101 PRO A N 1
ATOM 777 C CA . PRO A 1 101 ? -2.579 13.839 -8.903 1.00 82.94 101 PRO A CA 1
ATOM 778 C C . PRO A 1 101 ? -4.017 14.334 -9.081 1.00 82.94 101 PRO A C 1
ATOM 780 O O . PRO A 1 101 ? -4.258 15.310 -9.794 1.00 82.94 101 PRO A O 1
ATOM 783 N N . SER A 1 102 ? -4.957 13.668 -8.422 1.00 78.81 102 SER A N 1
ATOM 784 C CA . SER A 1 102 ? -6.326 14.141 -8.234 1.00 78.81 102 SER A CA 1
ATOM 785 C C . SER A 1 102 ? -6.460 14.784 -6.853 1.00 78.81 102 SER A C 1
ATOM 787 O O . SER A 1 102 ? -5.696 14.482 -5.935 1.00 78.81 102 SER A O 1
ATOM 789 N N . VAL A 1 103 ? -7.412 15.707 -6.712 1.00 79.44 103 VAL A N 1
ATOM 790 C CA . VAL A 1 103 ? -7.700 16.383 -5.442 1.00 79.44 103 VAL A CA 1
ATOM 791 C C . VAL A 1 103 ? -8.996 15.816 -4.881 1.00 79.44 103 VAL A C 1
ATOM 793 O O . VAL A 1 103 ? -10.001 15.772 -5.586 1.00 79.44 103 VAL A O 1
ATOM 796 N N . LEU A 1 104 ? -8.962 15.402 -3.617 1.00 72.06 104 LEU A N 1
ATOM 797 C CA . LEU A 1 104 ? -10.133 15.003 -2.843 1.00 72.06 104 LEU A CA 1
ATOM 798 C C . LEU A 1 104 ? -10.207 15.900 -1.598 1.00 72.06 104 LEU A C 1
ATOM 800 O O . LEU A 1 104 ? -9.254 15.893 -0.813 1.00 72.06 104 LEU A O 1
ATOM 804 N N . PRO A 1 105 ? -11.275 16.695 -1.410 1.00 76.31 105 PRO A N 1
ATOM 805 C CA . PRO A 1 105 ? -11.404 17.548 -0.232 1.00 76.31 105 PRO A CA 1
ATOM 806 C C . PRO A 1 105 ? -11.508 16.723 1.058 1.00 76.31 105 PRO A C 1
ATOM 808 O O . PRO A 1 105 ? -12.316 15.799 1.148 1.00 76.31 105 PRO A O 1
ATOM 811 N N . ALA A 1 106 ? -10.729 17.084 2.083 1.00 72.94 106 ALA A N 1
ATOM 812 C CA . ALA A 1 106 ? -10.720 16.373 3.366 1.00 72.94 106 ALA A CA 1
ATOM 813 C C . ALA A 1 106 ? -12.117 16.314 4.010 1.00 72.94 106 ALA A C 1
ATOM 815 O O . ALA A 1 106 ? -12.554 15.249 4.433 1.00 72.94 106 ALA A O 1
ATOM 816 N N . ALA A 1 107 ? -12.863 17.423 3.972 1.00 76.25 107 ALA A N 1
ATOM 817 C CA . ALA A 1 107 ? -14.224 17.493 4.503 1.00 76.25 107 ALA A CA 1
ATOM 818 C C . ALA A 1 107 ? -15.200 16.519 3.814 1.00 76.25 107 ALA A C 1
ATOM 820 O O . ALA A 1 107 ? -16.080 15.963 4.469 1.00 76.25 107 ALA A O 1
ATOM 821 N N . GLU A 1 108 ? -15.046 16.278 2.508 1.00 78.88 108 GLU A N 1
ATOM 822 C CA . GLU A 1 108 ? -15.873 15.302 1.785 1.00 78.88 108 GLU A CA 1
ATOM 823 C C . GLU A 1 108 ? -15.534 13.869 2.208 1.00 78.88 108 GLU A C 1
ATOM 825 O O . GLU A 1 108 ? -16.435 13.053 2.398 1.00 78.88 108 GLU A O 1
ATOM 830 N N . MET A 1 109 ? -14.248 13.573 2.422 1.00 76.81 109 MET A N 1
ATOM 831 C CA . MET A 1 109 ? -13.799 12.268 2.918 1.00 76.81 109 MET A CA 1
ATOM 832 C C . MET A 1 109 ? -14.269 12.005 4.349 1.00 76.81 109 MET A C 1
ATOM 834 O O . MET A 1 109 ? -14.739 10.907 4.647 1.00 76.81 109 MET A O 1
ATOM 838 N N . GLU A 1 110 ? -14.199 13.014 5.215 1.00 74.88 110 GLU A N 1
ATOM 839 C CA . GLU A 1 110 ? -14.712 12.939 6.583 1.00 74.88 110 GLU A CA 1
ATOM 840 C C . GLU A 1 110 ? -16.228 12.715 6.601 1.00 74.88 110 GLU A C 1
ATOM 842 O O . GLU A 1 110 ? -16.719 11.838 7.314 1.00 74.88 110 GLU A O 1
ATOM 847 N N . ALA A 1 111 ? -16.981 13.469 5.794 1.00 80.25 111 ALA A N 1
ATOM 848 C CA . ALA A 1 111 ? -18.428 13.309 5.684 1.00 80.25 111 ALA A CA 1
ATOM 849 C C . ALA A 1 111 ? -18.810 11.915 5.160 1.00 80.25 111 ALA A C 1
ATOM 851 O O . ALA A 1 111 ? -19.696 11.266 5.721 1.00 80.25 111 ALA A O 1
ATOM 852 N N . ALA A 1 112 ? -18.111 11.425 4.131 1.00 79.00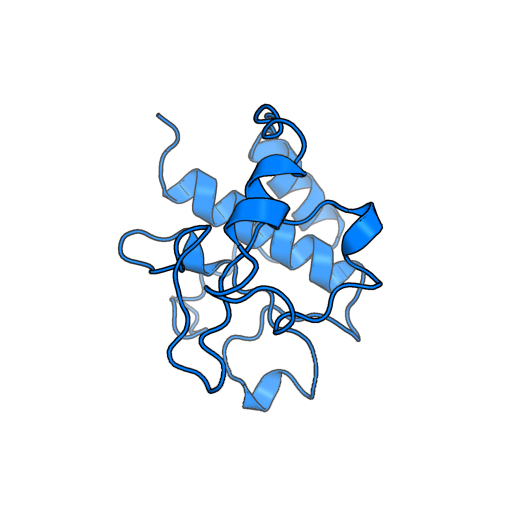 112 ALA A N 1
ATOM 853 C CA . ALA A 1 112 ? -18.308 10.084 3.594 1.00 79.00 112 ALA A CA 1
ATOM 854 C C . ALA A 1 112 ? -18.037 9.014 4.659 1.00 79.00 112 ALA A C 1
ATOM 856 O O . ALA A 1 112 ? -18.883 8.148 4.882 1.00 79.00 112 ALA A O 1
ATOM 857 N N . ALA A 1 113 ? -16.912 9.098 5.369 1.00 74.06 113 ALA A N 1
ATOM 858 C CA . ALA A 1 113 ? -16.575 8.174 6.447 1.00 74.06 113 ALA A CA 1
ATOM 859 C C . ALA A 1 113 ? -17.634 8.172 7.565 1.00 74.06 113 ALA A C 1
ATOM 861 O O . ALA A 1 113 ? -18.130 7.109 7.943 1.00 74.06 113 ALA A O 1
ATOM 862 N N . ARG A 1 114 ? -18.072 9.349 8.032 1.00 80.25 114 ARG A N 1
ATOM 863 C CA . ARG A 1 114 ? -19.148 9.450 9.035 1.00 80.25 114 ARG A CA 1
ATOM 864 C C . ARG A 1 114 ? -20.459 8.835 8.541 1.00 80.25 114 ARG A C 1
ATOM 866 O O . ARG A 1 114 ? -21.140 8.163 9.311 1.00 80.25 114 ARG A O 1
ATOM 873 N N . SER A 1 115 ? -20.796 9.007 7.259 1.00 80.19 115 SER A N 1
ATOM 874 C CA . SER A 1 115 ? -22.027 8.450 6.670 1.00 80.19 115 SER A CA 1
ATOM 875 C C . SER A 1 115 ? -22.068 6.918 6.639 1.00 80.19 115 SER A C 1
ATOM 877 O O . SER A 1 115 ? -23.153 6.341 6.632 1.00 80.19 115 SER A O 1
ATOM 879 N N . VAL A 1 116 ? -20.906 6.259 6.672 1.00 73.69 116 VAL A N 1
ATOM 880 C CA . VAL A 1 116 ? -20.796 4.793 6.730 1.00 73.69 116 VAL A CA 1
ATOM 881 C C . VAL A 1 116 ? -20.482 4.273 8.141 1.00 73.69 116 VAL A C 1
ATOM 883 O O . VAL A 1 116 ? -20.112 3.113 8.304 1.00 73.69 116 VAL A O 1
ATOM 886 N N . GLY A 1 117 ? -20.623 5.120 9.168 1.00 70.00 117 GLY A N 1
ATOM 887 C CA . GLY A 1 117 ? -20.431 4.734 10.568 1.00 70.00 117 GLY A CA 1
ATOM 888 C C . GLY A 1 117 ? -18.970 4.563 10.990 1.00 70.00 117 GLY A C 1
ATOM 889 O O . GLY A 1 117 ? -18.698 3.872 11.970 1.00 70.00 117 GLY A O 1
ATOM 890 N N . VAL A 1 118 ? -18.024 5.166 10.265 1.00 68.25 118 VAL A N 1
ATOM 891 C CA . VAL A 1 118 ? -16.616 5.196 10.676 1.00 68.25 118 VAL A CA 1
ATOM 892 C C . VAL A 1 118 ? -16.439 6.254 11.756 1.00 68.25 118 VAL A C 1
ATOM 8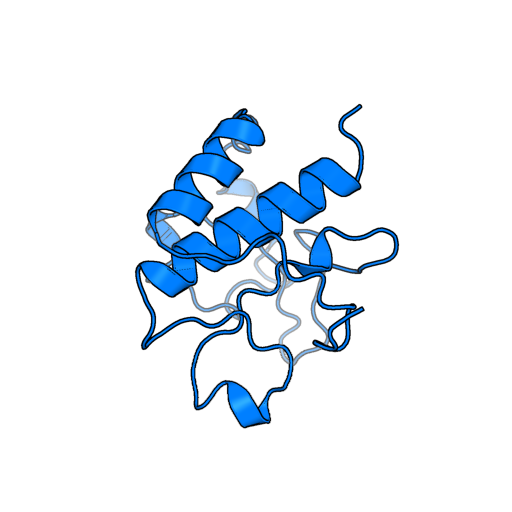94 O O . VAL A 1 118 ? -16.701 7.437 11.532 1.00 68.25 118 VAL A O 1
ATOM 897 N N . ASP A 1 119 ? -15.953 5.823 12.915 1.00 66.81 119 ASP A N 1
ATOM 898 C CA . ASP A 1 119 ? -15.564 6.712 14.002 1.00 66.81 119 ASP A CA 1
ATOM 899 C C . ASP A 1 119 ? -14.186 7.332 13.716 1.00 66.81 119 ASP A C 1
ATOM 901 O O . ASP A 1 119 ? -13.154 6.657 13.753 1.00 66.81 119 ASP A O 1
ATOM 905 N N . LEU A 1 120 ? -14.197 8.624 13.385 1.00 64.06 120 LEU A N 1
ATOM 906 C CA . LEU A 1 120 ? -13.001 9.450 13.192 1.00 64.06 120 LEU A CA 1
ATOM 907 C C . LEU A 1 120 ? -12.621 10.247 14.445 1.00 64.06 120 LEU A C 1
ATOM 909 O O . LEU A 1 120 ? -11.559 10.867 14.476 1.00 64.06 120 LEU A O 1
ATOM 913 N N . ASP A 1 121 ? -13.492 10.270 15.452 1.00 61.47 121 ASP A N 1
ATOM 914 C CA . ASP A 1 121 ? -13.323 11.090 16.649 1.00 61.47 121 ASP A CA 1
ATOM 915 C C . ASP A 1 121 ? -12.520 10.343 17.720 1.00 61.47 121 ASP A C 1
ATOM 917 O O . ASP A 1 121 ? -11.815 10.970 18.518 1.00 61.47 121 ASP A O 1
ATOM 921 N N . THR A 1 122 ? -12.544 9.006 17.694 1.00 57.44 122 THR A N 1
ATOM 922 C CA . THR A 1 122 ? -11.659 8.183 18.518 1.00 57.44 122 THR A CA 1
ATOM 923 C C . THR A 1 122 ? -10.215 8.308 18.035 1.00 57.44 122 THR A C 1
ATOM 925 O O . THR A 1 122 ? -9.761 7.665 17.081 1.00 57.44 122 THR A O 1
ATOM 928 N N . ARG A 1 123 ? -9.454 9.144 18.747 1.00 51.50 123 ARG A N 1
ATOM 929 C CA . ARG A 1 123 ? -8.002 9.229 18.613 1.00 51.50 123 ARG A CA 1
ATOM 930 C C . ARG A 1 123 ? -7.383 7.961 19.178 1.00 51.50 123 ARG A C 1
ATOM 932 O O . ARG A 1 123 ? -7.151 7.838 20.376 1.00 51.50 123 ARG A O 1
ATOM 939 N N . VAL A 1 124 ? -7.104 7.015 18.294 1.00 52.88 124 VAL A N 1
ATOM 940 C CA . VAL A 1 124 ? -6.193 5.925 18.610 1.00 52.88 124 VAL A CA 1
ATOM 941 C C . VAL A 1 124 ? -4.766 6.395 18.377 1.00 52.88 124 VAL A C 1
ATOM 943 O O . VAL A 1 124 ? -4.413 6.872 17.295 1.00 52.88 124 VAL A O 1
ATOM 946 N N . ASP A 1 125 ? -3.921 6.266 19.397 1.00 56.03 125 ASP A N 1
ATOM 947 C CA . ASP A 1 125 ? -2.488 6.412 19.204 1.00 56.03 125 ASP A CA 1
ATOM 948 C C . ASP A 1 125 ? -1.982 5.357 18.203 1.00 56.03 125 ASP A C 1
ATOM 950 O O . ASP A 1 125 ? -2.677 4.410 17.820 1.00 56.03 125 ASP A O 1
ATOM 954 N N . ARG A 1 126 ? -0.714 5.466 17.801 1.00 48.66 126 ARG A N 1
ATOM 955 C CA . ARG A 1 126 ? -0.091 4.497 16.887 1.00 48.66 126 ARG A CA 1
ATOM 956 C C . ARG A 1 126 ? -0.050 3.045 17.411 1.00 48.66 126 ARG A C 1
ATOM 958 O O . ARG A 1 126 ? 0.537 2.179 16.771 1.00 48.66 126 ARG A O 1
ATOM 965 N N . PHE A 1 127 ? -0.561 2.781 18.607 1.00 53.94 127 PHE A N 1
ATOM 966 C CA . PHE A 1 127 ? -0.656 1.463 19.218 1.00 53.94 127 PHE A CA 1
ATOM 967 C C . PHE A 1 127 ? -2.109 0.994 19.374 1.00 53.94 127 PHE A C 1
ATOM 969 O O . PHE A 1 127 ? -2.332 -0.078 19.940 1.00 53.94 127 PHE A O 1
ATOM 976 N N . GLY A 1 128 ? -3.084 1.744 18.851 1.00 50.47 128 GLY A N 1
ATOM 977 C CA . GLY A 1 128 ? -4.499 1.405 18.965 1.00 50.47 128 GLY A CA 1
ATOM 978 C C . GLY A 1 128 ? -5.080 1.688 20.350 1.00 50.47 128 GLY A C 1
ATOM 979 O O . GLY A 1 128 ? -6.079 1.072 20.707 1.00 50.47 128 GLY A O 1
ATOM 980 N N . ARG A 1 129 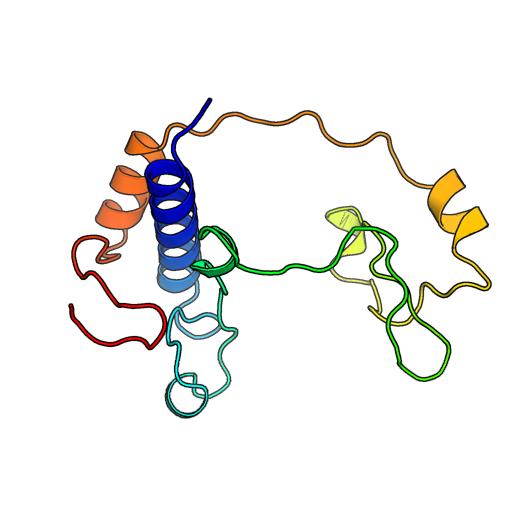? -4.438 2.540 21.159 1.00 50.06 129 ARG A N 1
ATOM 981 C CA . ARG A 1 129 ? -4.951 2.940 22.476 1.00 50.06 129 ARG A CA 1
ATOM 982 C C . ARG A 1 129 ? -5.693 4.258 22.346 1.00 50.06 129 ARG A C 1
ATOM 984 O O . ARG A 1 129 ? -5.171 5.174 21.717 1.00 50.06 129 ARG A O 1
ATOM 991 N N . GLU A 1 130 ? -6.867 4.339 22.960 1.00 48.25 130 GLU A N 1
ATOM 992 C CA . GLU A 1 130 ? -7.577 5.605 23.150 1.00 48.25 130 GLU A CA 1
ATOM 993 C C . GLU A 1 130 ? -6.643 6.586 23.875 1.00 48.25 130 GLU A C 1
ATOM 995 O O . GLU A 1 130 ? -6.062 6.240 24.910 1.00 48.25 130 GLU A O 1
ATOM 1000 N N . SER A 1 131 ? -6.424 7.760 23.279 1.00 46.22 131 SER A N 1
ATOM 1001 C CA . SER A 1 131 ? -5.635 8.851 23.864 1.00 46.22 131 SER A CA 1
ATOM 1002 C C . SER A 1 131 ? -6.513 9.859 24.584 1.00 46.22 131 SER A C 1
ATOM 1004 O O . SER A 1 131 ? -7.479 10.309 23.925 1.00 46.22 131 SER A O 1
#

Sequence (131 aa):
DVPWQEVAIAAQSIAGLVVAANPDLATTEFLKKNRKGRVFVDWMRNHPGASVVSPFSIRPRPTAPVSTPITWDELAITDPDQWTVANLAERVASLPAWPKPSVLPAAEMEAAARSVGVDLDTRVDRFGRES

pLDDT: mean 85.67, std 12.9, range [46.22, 98.12]

Secondary structure (DSSP, 8-state):
---HHHHHHHHHHHHHHHHHH-TTTEE---SHHHHTTPEE--GGGGSTT---PPTTPBPSSTT-BB-----TTTTTT--TTS-BTTTHHHHHHHPPPPPPPP---HHHHHHHHHHTT---SS-B-TTS-B-